Protein AF-A0A359IKC7-F1 (afdb_monomer_lite)

Sequence (56 aa):
MSDYKTLIEKGYYYIDKTEYIEILEDAGELYVFFLRPRRFGKSLFTSMLEYYYDVK

Radius of gyration: 12.08 Å; chains: 1; bounding box: 27×23×29 Å

Structure (mmCIF, N/CA/C/O backbone):
data_AF-A0A359IKC7-F1
#
_entry.id   AF-A0A359IKC7-F1
#
loop_
_atom_site.group_PDB
_atom_site.id
_atom_site.type_symbol
_atom_site.label_atom_id
_atom_site.label_alt_id
_atom_site.label_comp_id
_atom_site.label_asym_id
_atom_site.label_entity_id
_atom_site.label_seq_id
_atom_site.pdbx_PDB_ins_code
_atom_site.Cartn_x
_atom_site.Cartn_y
_atom_site.Cartn_z
_atom_site.occupancy
_atom_site.B_iso_or_equiv
_atom_site.auth_seq_id
_atom_site.auth_comp_id
_atom_site.auth_asym_id
_atom_site.auth_atom_id
_atom_site.pdbx_PDB_model_num
ATOM 1 N N . MET A 1 1 ? 4.528 1.284 13.739 1.00 52.09 1 MET A N 1
ATOM 2 C CA . MET A 1 1 ? 4.312 0.689 12.404 1.00 52.09 1 MET A CA 1
ATOM 3 C C . MET A 1 1 ? 3.290 1.546 11.681 1.00 52.09 1 MET A C 1
ATOM 5 O O . MET A 1 1 ? 2.336 1.959 12.325 1.00 52.09 1 MET A O 1
ATOM 9 N N . SER A 1 2 ? 3.532 1.901 10.420 1.00 68.12 2 SER A N 1
ATOM 10 C CA . SER A 1 2 ? 2.567 2.644 9.599 1.00 68.12 2 SER A CA 1
ATOM 11 C C . SER A 1 2 ? 1.665 1.629 8.907 1.00 68.12 2 SER A C 1
ATOM 13 O O . SER A 1 2 ? 2.148 0.915 8.037 1.00 68.12 2 SER A O 1
ATOM 15 N N . ASP A 1 3 ? 0.412 1.537 9.339 1.00 85.94 3 ASP A N 1
ATOM 16 C CA . ASP A 1 3 ? -0.580 0.589 8.826 1.00 85.94 3 ASP A CA 1
ATOM 17 C C . ASP A 1 3 ? -1.632 1.351 8.016 1.00 85.94 3 ASP A C 1
ATOM 19 O O . ASP A 1 3 ? -2.233 2.304 8.521 1.00 85.94 3 ASP A O 1
ATOM 23 N N . TYR A 1 4 ? -1.811 0.962 6.752 1.00 90.50 4 TYR A N 1
ATOM 24 C CA . TYR A 1 4 ? -2.743 1.620 5.837 1.00 90.50 4 TYR A CA 1
ATOM 25 C C . TYR A 1 4 ? -4.193 1.504 6.324 1.00 90.50 4 TYR A C 1
ATOM 27 O O . TYR A 1 4 ? -4.900 2.506 6.377 1.00 90.50 4 TYR A O 1
ATOM 35 N N . LYS A 1 5 ? -4.609 0.321 6.786 1.00 90.56 5 LYS A N 1
ATOM 36 C CA . LYS A 1 5 ? -5.968 0.081 7.292 1.00 90.56 5 LYS A CA 1
ATOM 37 C C . LYS A 1 5 ? -6.325 0.989 8.462 1.00 90.56 5 LYS A C 1
ATOM 39 O O . LYS A 1 5 ? -7.327 1.690 8.406 1.00 90.56 5 LYS A O 1
ATOM 44 N N . THR A 1 6 ? -5.460 1.066 9.469 1.00 90.81 6 THR A N 1
ATOM 45 C CA . THR A 1 6 ? -5.638 1.964 10.617 1.00 90.81 6 THR A CA 1
ATOM 46 C C . THR A 1 6 ? -5.738 3.427 10.182 1.00 90.81 6 THR A C 1
ATOM 48 O O . THR A 1 6 ? -6.467 4.201 10.801 1.00 90.81 6 THR A O 1
ATOM 51 N N . LEU A 1 7 ? -4.990 3.823 9.147 1.00 91.00 7 LEU A N 1
ATOM 52 C CA . LEU A 1 7 ? -5.007 5.182 8.613 1.00 91.00 7 LEU A CA 1
ATOM 53 C C . LEU A 1 7 ? -6.386 5.517 8.025 1.00 91.00 7 LEU A C 1
ATOM 55 O O . LEU A 1 7 ? -6.962 6.543 8.390 1.00 91.00 7 LEU A O 1
ATOM 59 N N . ILE A 1 8 ? -6.924 4.625 7.189 1.00 90.31 8 ILE A N 1
ATOM 60 C CA . ILE A 1 8 ? -8.240 4.775 6.555 1.00 90.31 8 ILE A CA 1
ATOM 61 C C . ILE A 1 8 ? -9.376 4.683 7.584 1.00 90.31 8 ILE A C 1
ATOM 63 O O . ILE A 1 8 ? -10.216 5.578 7.643 1.00 90.31 8 ILE A O 1
ATOM 67 N N . GLU A 1 9 ? -9.376 3.667 8.451 1.00 92.38 9 GLU A N 1
ATOM 68 C CA . GLU A 1 9 ? -10.431 3.443 9.455 1.00 92.38 9 GLU A CA 1
ATOM 69 C C . GLU A 1 9 ? -10.556 4.592 10.462 1.00 92.38 9 GLU A C 1
ATOM 71 O O . GLU A 1 9 ? -11.649 4.897 10.935 1.00 92.38 9 GLU A O 1
ATOM 76 N N . LYS A 1 10 ? -9.440 5.245 10.799 1.00 93.50 10 LYS A N 1
ATOM 77 C CA . LYS A 1 10 ? -9.419 6.373 11.740 1.00 93.50 10 LYS A CA 1
ATOM 78 C C . LYS A 1 10 ? -9.553 7.738 11.061 1.00 93.50 10 LYS A C 1
ATOM 80 O O . LYS A 1 10 ? -9.476 8.751 11.752 1.00 93.50 10 LYS A O 1
ATOM 85 N N . GLY A 1 11 ? -9.740 7.779 9.739 1.00 90.38 11 GLY A N 1
ATOM 86 C CA . GLY A 1 11 ? -9.935 9.022 8.989 1.00 90.38 11 GLY A CA 1
ATOM 87 C C . GLY A 1 11 ? -8.724 9.958 9.015 1.00 90.38 11 GLY A C 1
ATOM 88 O O . GLY A 1 11 ? -8.884 11.179 9.021 1.00 90.38 11 GLY A O 1
ATOM 89 N N . TYR A 1 12 ? -7.507 9.413 9.075 1.00 90.25 12 TYR A N 1
ATOM 90 C CA . TYR A 1 12 ? -6.293 10.223 8.983 1.00 90.25 12 TYR A CA 1
ATOM 91 C C . TYR A 1 12 ? -6.054 10.709 7.552 1.00 90.25 12 TYR A C 1
ATOM 93 O O . TYR A 1 12 ? -6.521 10.124 6.578 1.00 90.25 12 TYR A O 1
ATOM 101 N N . TYR A 1 13 ? -5.259 11.771 7.423 1.00 87.81 13 TYR A N 1
ATOM 102 C CA . TYR A 1 13 ? -4.870 12.297 6.122 1.00 87.81 13 TYR A CA 1
ATOM 103 C C . TYR A 1 13 ? -4.001 11.290 5.351 1.00 87.81 13 TYR A C 1
ATOM 105 O O . TYR A 1 13 ? -2.906 10.926 5.793 1.00 87.81 13 TYR A O 1
ATOM 113 N N . TYR A 1 14 ? -4.493 10.873 4.185 1.00 87.88 14 TYR A N 1
ATOM 114 C CA . TYR A 1 14 ? -3.815 9.998 3.234 1.00 87.88 14 TYR A CA 1
ATOM 115 C C . TYR A 1 14 ? -3.664 10.723 1.901 1.00 87.88 14 TYR A C 1
ATOM 117 O O . TYR A 1 14 ? -4.614 11.337 1.423 1.00 87.88 14 TYR A O 1
ATOM 125 N N . ILE A 1 15 ? -2.485 10.626 1.292 1.00 87.38 15 ILE A N 1
ATOM 126 C CA . ILE A 1 15 ? -2.307 11.004 -0.110 1.00 87.38 15 ILE A CA 1
ATOM 127 C C . ILE A 1 15 ? -2.410 9.715 -0.905 1.00 87.38 15 ILE A C 1
ATOM 129 O O . ILE A 1 15 ? -1.584 8.820 -0.702 1.00 87.38 15 ILE A O 1
ATOM 133 N N . ASP A 1 16 ? -3.410 9.641 -1.776 1.00 88.06 16 ASP A N 1
ATOM 134 C CA . ASP A 1 16 ? -3.572 8.509 -2.673 1.00 88.06 16 ASP A CA 1
ATOM 135 C C . ASP A 1 16 ? -2.390 8.425 -3.645 1.00 88.06 16 ASP A C 1
ATOM 137 O O . ASP A 1 16 ? -1.946 9.427 -4.200 1.00 88.06 16 ASP A O 1
ATOM 141 N N . LYS A 1 17 ? -1.832 7.221 -3.769 1.00 87.00 17 LYS A N 1
ATOM 142 C CA . LYS A 1 17 ? -0.681 6.895 -4.619 1.00 87.00 17 LYS A CA 1
ATOM 143 C C . LYS A 1 17 ? -0.979 5.734 -5.563 1.00 87.00 17 LYS A C 1
ATOM 145 O O . LYS A 1 17 ? -0.046 5.163 -6.124 1.00 87.00 17 LYS A O 1
ATOM 150 N N . THR A 1 18 ? -2.250 5.373 -5.709 1.00 89.62 18 THR A N 1
ATOM 151 C CA . THR A 1 18 ? -2.696 4.258 -6.551 1.00 89.62 18 THR A CA 1
ATOM 152 C C . THR A 1 18 ? -2.301 4.468 -8.013 1.00 89.62 18 THR A C 1
ATOM 154 O O . THR A 1 18 ? -1.888 3.519 -8.664 1.00 89.62 18 THR A O 1
ATOM 157 N N . GLU A 1 19 ? -2.281 5.716 -8.495 1.00 89.56 19 GLU A N 1
A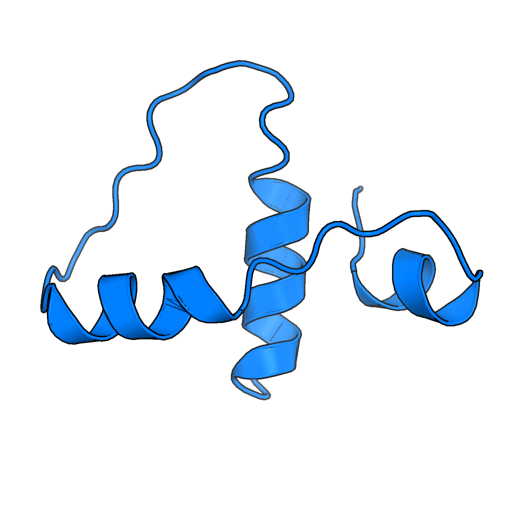TOM 158 C CA . GLU A 1 19 ? -1.832 6.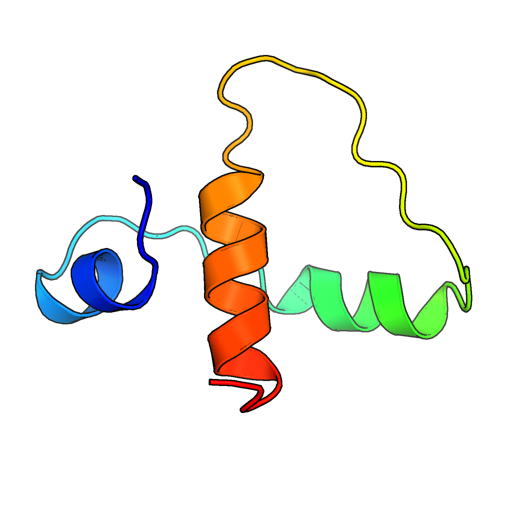061 -9.858 1.00 89.56 19 GLU A CA 1
ATOM 159 C C . GLU A 1 19 ? -0.395 5.606 -10.174 1.00 89.56 19 GLU A C 1
ATOM 161 O O . GLU A 1 19 ? -0.053 5.340 -11.321 1.00 89.56 19 GLU A O 1
ATOM 166 N N . TYR A 1 20 ? 0.465 5.484 -9.157 1.00 87.38 20 TYR A N 1
ATOM 167 C CA . TYR A 1 20 ? 1.843 5.039 -9.353 1.00 87.38 20 TYR A CA 1
ATOM 168 C C . TYR A 1 20 ? 1.963 3.520 -9.472 1.00 87.38 20 TYR A C 1
ATOM 170 O O . TYR A 1 20 ? 3.032 3.044 -9.843 1.00 87.38 20 TYR A O 1
ATOM 178 N N . ILE A 1 21 ? 0.917 2.761 -9.136 1.00 89.81 21 ILE A N 1
ATOM 179 C CA . ILE A 1 21 ? 0.925 1.299 -9.241 1.00 89.81 21 ILE A CA 1
ATOM 180 C C . ILE A 1 21 ? 0.978 0.893 -10.712 1.00 89.81 21 ILE A C 1
ATOM 182 O O . ILE A 1 21 ? 1.868 0.135 -11.075 1.00 89.81 21 ILE A O 1
ATOM 186 N N . GLU A 1 22 ? 0.135 1.486 -11.561 1.00 89.56 22 GLU A N 1
ATOM 187 C CA . GLU 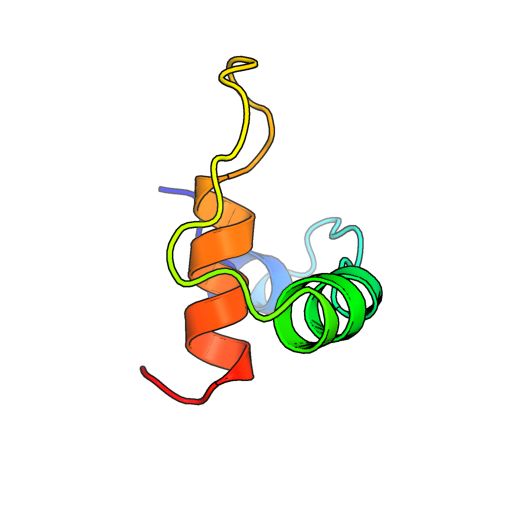A 1 22 ? 0.135 1.222 -13.009 1.00 89.56 22 GLU A CA 1
ATOM 188 C C . GLU A 1 22 ? 1.514 1.495 -13.624 1.00 89.56 22 GLU A C 1
ATOM 190 O O . GLU A 1 22 ? 2.065 0.666 -14.338 1.00 89.56 22 GLU A O 1
ATOM 195 N N . ILE A 1 23 ? 2.145 2.614 -13.251 1.00 89.50 23 ILE A N 1
ATOM 196 C CA . ILE A 1 23 ? 3.496 2.966 -13.716 1.00 89.50 23 ILE A CA 1
ATOM 197 C C . ILE A 1 23 ? 4.537 1.922 -13.274 1.00 89.50 23 ILE A C 1
ATOM 199 O O . ILE A 1 23 ? 5.486 1.641 -14.006 1.00 89.50 23 ILE A O 1
ATOM 203 N N . LEU A 1 24 ? 4.397 1.370 -12.064 1.00 87.44 24 LEU A N 1
ATOM 204 C CA . LEU A 1 24 ? 5.296 0.335 -11.548 1.00 87.44 24 LEU A CA 1
ATOM 205 C C . LEU A 1 24 ? 5.087 -1.012 -12.248 1.00 87.44 24 LEU A C 1
ATOM 207 O O . LEU A 1 24 ? 6.066 -1.713 -12.492 1.00 87.44 24 LEU A O 1
ATOM 211 N N . GLU A 1 25 ? 3.844 -1.363 -12.565 1.00 88.06 25 GLU A N 1
ATOM 212 C CA . GLU A 1 25 ? 3.493 -2.583 -13.295 1.00 88.06 25 GLU A CA 1
ATOM 213 C C . GLU A 1 25 ? 3.977 -2.516 -14.747 1.00 88.06 25 GLU A C 1
ATOM 215 O O . GLU A 1 25 ? 4.653 -3.436 -15.215 1.00 88.06 25 GLU A O 1
ATOM 220 N N . ASP A 1 26 ? 3.729 -1.391 -15.421 1.00 90.19 26 ASP A N 1
ATOM 221 C CA . ASP A 1 26 ? 4.139 -1.144 -16.806 1.00 90.19 26 ASP A CA 1
ATOM 222 C C . ASP A 1 26 ? 5.660 -1.080 -16.973 1.00 90.19 26 ASP A C 1
ATOM 224 O O . ASP A 1 26 ? 6.185 -1.414 -18.037 1.00 90.19 26 ASP A O 1
ATOM 228 N N . ALA A 1 27 ? 6.393 -0.679 -15.929 1.00 88.00 27 ALA A N 1
ATOM 229 C CA . ALA A 1 27 ? 7.852 -0.682 -15.960 1.00 88.00 27 ALA A CA 1
ATOM 230 C C . ALA A 1 27 ? 8.428 -2.093 -16.183 1.00 88.00 27 ALA A C 1
ATOM 232 O O . ALA A 1 27 ? 9.541 -2.213 -16.692 1.00 88.00 27 ALA A O 1
ATOM 233 N N . GLY A 1 28 ? 7.702 -3.159 -15.812 1.00 80.88 28 GLY A N 1
ATOM 234 C CA . GLY A 1 28 ? 8.122 -4.549 -16.032 1.00 80.88 28 GLY A CA 1
ATOM 235 C C . GLY A 1 28 ? 9.394 -4.962 -15.278 1.00 80.88 28 GLY A C 1
ATOM 236 O O . GLY A 1 28 ? 9.970 -6.015 -15.554 1.00 80.88 28 GLY A O 1
ATOM 237 N N . GLU A 1 29 ? 9.849 -4.142 -14.329 1.00 83.56 29 GLU A N 1
ATOM 238 C CA . GLU A 1 29 ? 11.073 -4.371 -13.569 1.00 83.56 29 GLU A CA 1
ATOM 239 C C . GLU A 1 29 ? 10.819 -5.346 -12.413 1.00 83.56 29 GLU A C 1
ATOM 241 O O . GLU A 1 29 ? 10.044 -5.072 -11.497 1.00 83.56 29 GLU A O 1
ATOM 246 N N . LEU A 1 30 ? 11.549 -6.467 -12.395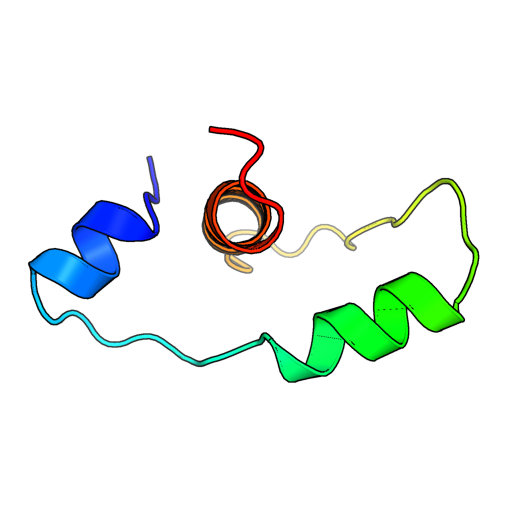 1.00 74.12 30 LEU A N 1
ATOM 247 C CA . LEU A 1 30 ? 11.505 -7.456 -11.305 1.00 74.12 30 LEU A CA 1
ATOM 248 C C . LEU A 1 30 ? 11.895 -6.867 -9.938 1.00 74.12 30 LEU A C 1
ATOM 250 O O . LEU A 1 30 ? 11.505 -7.398 -8.898 1.00 74.12 30 LEU A O 1
ATOM 254 N N . TYR A 1 31 ? 12.684 -5.788 -9.931 1.00 78.00 31 TYR A N 1
ATOM 255 C CA . TYR A 1 31 ? 13.207 -5.171 -8.717 1.00 78.00 31 TYR A CA 1
ATOM 256 C C . TYR A 1 31 ? 12.992 -3.658 -8.717 1.00 78.00 31 TYR A C 1
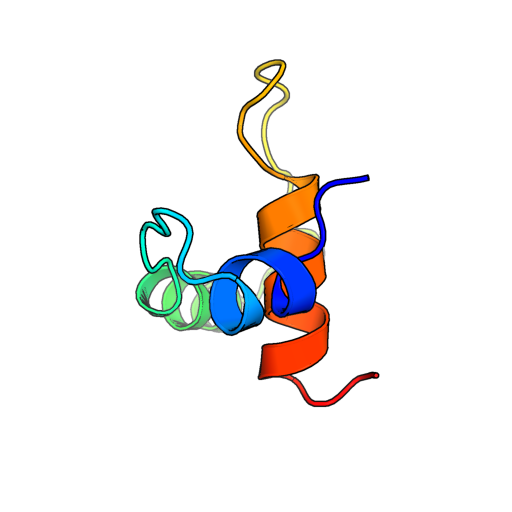ATOM 258 O O . TYR A 1 31 ? 13.761 -2.894 -9.298 1.00 78.00 31 TYR A O 1
ATOM 266 N N . VAL A 1 32 ? 11.989 -3.207 -7.967 1.00 79.31 32 VAL A N 1
ATOM 267 C CA . VAL A 1 32 ? 11.732 -1.780 -7.749 1.00 79.31 32 VAL A CA 1
ATOM 268 C C . VAL A 1 32 ? 12.563 -1.275 -6.569 1.00 79.31 32 VAL A C 1
ATOM 270 O O . VAL A 1 32 ? 12.300 -1.584 -5.403 1.00 79.31 32 VAL A O 1
ATOM 273 N N . PHE A 1 33 ? 13.569 -0.446 -6.856 1.00 79.38 33 PHE A N 1
ATOM 274 C CA . PHE A 1 33 ? 14.376 0.205 -5.826 1.00 79.38 33 PHE A CA 1
ATOM 275 C C . PHE A 1 33 ? 13.798 1.562 -5.438 1.00 79.38 33 PHE A C 1
ATOM 277 O O . PHE A 1 33 ? 13.997 2.579 -6.103 1.00 79.38 33 PHE A O 1
ATOM 284 N N . PHE A 1 34 ? 13.177 1.623 -4.265 1.00 75.81 34 PHE A N 1
ATOM 285 C CA . PHE A 1 34 ? 12.899 2.908 -3.644 1.00 75.81 34 PHE A CA 1
ATOM 286 C C . PHE A 1 34 ? 14.205 3.496 -3.096 1.00 75.81 34 PHE A C 1
ATOM 288 O O . PHE A 1 34 ? 14.718 3.015 -2.080 1.00 75.81 34 PHE A O 1
ATOM 295 N N . LEU A 1 35 ? 14.704 4.578 -3.713 1.00 76.75 35 LEU A N 1
ATOM 296 C CA . LEU A 1 35 ? 15.806 5.396 -3.173 1.00 76.75 35 LEU A CA 1
ATOM 297 C C . LEU A 1 35 ? 15.584 5.642 -1.677 1.00 76.75 35 LEU A C 1
ATOM 299 O O . LEU A 1 35 ? 14.437 5.683 -1.238 1.00 76.75 35 LEU A O 1
ATOM 303 N N . ARG A 1 36 ? 16.631 5.816 -0.862 1.00 71.94 36 ARG A N 1
ATOM 304 C CA . ARG A 1 36 ? 16.514 5.826 0.612 1.00 71.94 36 ARG A CA 1
ATOM 305 C C . ARG A 1 36 ? 16.396 7.228 1.264 1.00 71.94 36 ARG A C 1
ATOM 307 O O . ARG A 1 36 ? 17.191 7.517 2.157 1.00 71.94 36 ARG A O 1
ATOM 314 N N . PRO A 1 37 ? 15.410 8.101 0.958 1.00 74.38 37 PRO A N 1
ATOM 315 C CA . PRO A 1 37 ? 15.072 9.187 1.865 1.00 74.38 37 PRO A CA 1
ATOM 316 C C . PRO A 1 37 ? 14.432 8.623 3.137 1.00 74.38 37 PRO A C 1
ATOM 318 O O . PRO A 1 37 ? 13.492 7.818 3.100 1.00 74.38 37 PRO A O 1
ATOM 321 N N . ARG A 1 38 ? 14.944 9.052 4.291 1.00 79.12 38 ARG A N 1
ATOM 322 C CA . ARG A 1 38 ? 14.374 8.722 5.601 1.00 79.12 38 ARG A CA 1
ATOM 323 C C . ARG A 1 38 ? 12.967 9.328 5.698 1.00 79.12 38 ARG A C 1
ATOM 325 O O . ARG A 1 38 ? 12.763 10.462 5.289 1.00 79.12 38 ARG A O 1
ATOM 332 N N . ARG A 1 39 ? 12.007 8.580 6.259 1.00 76.94 39 ARG A N 1
ATOM 333 C CA . ARG A 1 39 ? 10.592 8.993 6.427 1.00 76.94 39 ARG A CA 1
ATOM 334 C C . ARG A 1 39 ? 9.810 9.255 5.128 1.00 76.94 39 ARG A C 1
ATOM 336 O O . ARG A 1 39 ? 8.745 9.850 5.182 1.00 76.94 39 ARG A O 1
ATOM 343 N N . PHE A 1 40 ? 10.250 8.723 3.988 1.00 77.69 40 PHE A N 1
ATOM 344 C CA . PHE A 1 40 ? 9.518 8.834 2.714 1.00 77.69 40 PHE A CA 1
ATOM 345 C C . PHE A 1 40 ? 8.154 8.101 2.679 1.00 77.69 40 PHE A C 1
ATOM 347 O O . PHE A 1 40 ? 7.442 8.153 1.684 1.00 77.69 40 PHE A O 1
ATOM 354 N N . GLY A 1 41 ? 7.783 7.374 3.737 1.00 80.25 41 GLY A N 1
ATOM 355 C CA . GLY A 1 41 ? 6.511 6.644 3.779 1.00 80.25 41 GLY A CA 1
ATOM 356 C C . GLY A 1 41 ? 6.522 5.309 3.029 1.00 80.25 41 GLY A C 1
ATOM 357 O O . GLY A 1 41 ? 5.463 4.809 2.677 1.00 80.25 41 GLY A O 1
ATOM 358 N N . LYS A 1 42 ? 7.701 4.703 2.818 1.00 85.19 42 LYS A N 1
ATOM 359 C CA . LYS A 1 42 ? 7.838 3.395 2.144 1.00 85.19 42 LYS A CA 1
ATOM 360 C C . LYS A 1 42 ? 7.021 2.303 2.831 1.00 85.19 42 LYS A C 1
ATOM 362 O O . LYS A 1 42 ? 6.302 1.585 2.165 1.00 85.19 42 LYS A O 1
ATOM 367 N N . SER A 1 43 ? 7.070 2.242 4.163 1.00 88.75 43 SER A N 1
ATOM 368 C CA . SER A 1 43 ? 6.304 1.258 4.937 1.00 88.75 43 SER A CA 1
ATOM 369 C C . SER A 1 43 ? 4.791 1.411 4.764 1.00 88.75 43 SER A C 1
ATOM 371 O O . SER A 1 43 ? 4.095 0.411 4.668 1.00 88.75 43 SER A O 1
ATOM 373 N N . LEU A 1 44 ? 4.286 2.650 4.694 1.00 89.44 44 LEU A N 1
ATOM 374 C CA . LEU A 1 44 ? 2.865 2.904 4.449 1.00 89.44 44 LEU A CA 1
ATOM 375 C C . LEU A 1 44 ? 2.472 2.499 3.024 1.00 89.44 44 LEU A C 1
ATOM 377 O O . LEU A 1 44 ? 1.409 1.927 2.830 1.00 89.44 44 LEU A O 1
ATOM 381 N N . PHE A 1 45 ? 3.336 2.783 2.046 1.00 88.69 45 PHE A N 1
ATOM 382 C CA . PHE A 1 45 ? 3.114 2.392 0.658 1.00 88.69 45 PHE A CA 1
ATOM 383 C C . PHE A 1 45 ? 3.077 0.868 0.503 1.00 88.69 45 PHE A C 1
ATOM 385 O O . PHE A 1 45 ? 2.120 0.353 -0.052 1.00 88.69 45 PHE A O 1
ATOM 392 N N . THR A 1 46 ? 4.037 0.138 1.081 1.00 88.69 46 THR A N 1
ATOM 393 C CA . THR A 1 46 ? 4.018 -1.335 1.085 1.00 88.69 46 THR A CA 1
ATOM 394 C C . THR A 1 46 ? 2.775 -1.888 1.779 1.00 88.69 46 THR A C 1
ATOM 396 O O . THR A 1 46 ? 2.139 -2.780 1.238 1.00 88.69 46 THR A O 1
ATOM 399 N N . SER A 1 47 ? 2.379 -1.324 2.928 1.00 91.62 47 SER A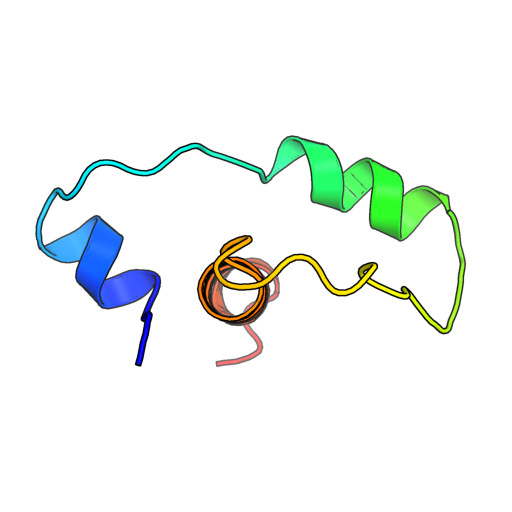 N 1
ATOM 400 C CA . SER A 1 47 ? 1.136 -1.729 3.590 1.00 91.62 47 SER A CA 1
ATOM 401 C C . SER A 1 47 ? -0.087 -1.481 2.711 1.00 91.62 47 SER A C 1
ATOM 403 O O . SER A 1 47 ? -0.984 -2.306 2.737 1.00 91.62 47 SER A O 1
ATOM 405 N N . MET A 1 48 ? -0.142 -0.383 1.953 1.00 91.75 48 MET A N 1
ATOM 406 C CA . MET A 1 48 ? -1.231 -0.144 1.002 1.00 91.75 48 MET A CA 1
ATOM 407 C C . MET A 1 48 ? -1.220 -1.175 -0.134 1.00 91.75 48 MET A C 1
ATOM 409 O O . MET A 1 48 ? -2.273 -1.728 -0.426 1.00 91.75 48 MET A O 1
ATOM 413 N N . LEU A 1 49 ? -0.052 -1.495 -0.707 1.00 91.19 49 LEU A N 1
ATOM 414 C CA . LEU A 1 49 ? 0.065 -2.507 -1.767 1.00 91.19 49 LEU A CA 1
ATOM 415 C C . LEU A 1 49 ? -0.424 -3.891 -1.315 1.00 91.19 49 LEU A C 1
ATOM 417 O O . LEU A 1 49 ? -1.067 -4.584 -2.094 1.00 91.19 49 LEU A O 1
ATOM 421 N N . GLU A 1 50 ? -0.166 -4.279 -0.060 1.00 91.88 50 GLU A N 1
ATOM 422 C CA . GLU A 1 50 ? -0.704 -5.526 0.513 1.00 91.88 50 GLU A CA 1
ATOM 423 C C . GLU A 1 50 ? -2.239 -5.579 0.440 1.00 91.88 50 GLU A C 1
ATOM 425 O O . GLU A 1 50 ? -2.787 -6.627 0.114 1.00 91.88 50 GLU A O 1
ATOM 430 N N . TYR A 1 51 ? -2.921 -4.458 0.712 1.00 91.19 51 TYR A N 1
ATOM 431 C CA . TYR A 1 51 ? -4.381 -4.360 0.602 1.00 91.19 51 TYR A CA 1
ATOM 432 C C . TYR A 1 51 ? -4.856 -4.227 -0.850 1.00 91.19 51 TYR A C 1
ATOM 434 O O . TYR A 1 51 ? -5.903 -4.762 -1.188 1.00 91.19 51 TYR A O 1
ATOM 442 N N . TYR A 1 52 ? -4.110 -3.520 -1.704 1.00 91.56 52 TYR A N 1
ATOM 443 C CA . TYR A 1 52 ? -4.468 -3.330 -3.114 1.00 91.56 52 TYR A CA 1
ATOM 444 C C . TYR A 1 52 ? -4.492 -4.657 -3.884 1.00 91.56 52 TYR A C 1
ATOM 446 O O . TYR A 1 52 ? -5.432 -4.924 -4.625 1.00 91.56 52 TYR A O 1
ATOM 454 N N . TYR A 1 53 ? -3.480 -5.503 -3.673 1.00 91.38 53 TYR A N 1
ATOM 455 C CA . TYR A 1 53 ? -3.355 -6.806 -4.334 1.00 91.38 53 TYR A CA 1
ATOM 456 C C . TYR A 1 53 ? -4.035 -7.958 -3.580 1.00 91.38 53 TYR A C 1
ATOM 458 O O . TYR A 1 53 ? -3.847 -9.111 -3.961 1.00 91.38 53 TYR A O 1
ATOM 466 N N . ASP A 1 54 ? -4.781 -7.666 -2.510 1.00 90.81 54 ASP A N 1
ATOM 467 C CA . ASP A 1 54 ? -5.456 -8.671 -1.673 1.00 90.81 54 ASP A CA 1
ATOM 468 C C . ASP A 1 54 ? -4.507 -9.790 -1.189 1.00 90.81 54 ASP A C 1
ATOM 470 O O . ASP A 1 54 ? -4.844 -10.971 -1.134 1.00 90.81 54 ASP A O 1
ATOM 474 N N . VAL A 1 55 ? -3.262 -9.427 -0.855 1.00 87.19 55 VAL A N 1
ATOM 475 C CA . VAL A 1 55 ? -2.230 -10.377 -0.386 1.00 87.19 55 VAL A CA 1
ATOM 476 C C . VAL A 1 55 ? -2.317 -10.587 1.132 1.00 87.19 55 VAL A C 1
ATOM 478 O O . VAL A 1 55 ? -1.423 -11.190 1.734 1.00 87.19 55 VAL A O 1
ATOM 481 N N . LYS A 1 56 ? -3.361 -10.053 1.774 1.00 61.94 56 LYS A N 1
ATOM 482 C CA . LYS A 1 56 ? -3.508 -9.979 3.226 1.00 61.94 56 LYS A CA 1
ATOM 483 C C . LYS A 1 56 ? -4.917 -10.291 3.698 1.00 61.94 56 LYS A C 1
ATOM 485 O O . LYS A 1 56 ? -5.860 -9.736 3.107 1.00 61.94 56 LYS A O 1
#

pLDDT: mean 85.04, std 8.13, range [52.09, 93.5]

Foldseek 3Di:
DQAQVCCVVVVHDDDDPVVVVVVVVVVVDPDDDDDDDPPPCPVNVVNVVCVVVVVD

Secondary structure (DSSP, 8-state):
---HHHHHHTT------THHHHHHHHT--S-------TTS-HHHHHHHHHHHTT--